Protein AF-A0A4R0RFD9-F1 (afdb_monomer_lite)

InterPro domains:
  IPR040773 26S proteasome regulatory subunit Rpn6, N-terminal [PF18055] (5-123)

pLDDT: mean 84.35, std 11.18, range [43.62, 94.25]

Radius of gyration: 14.99 Å; chains: 1; bounding box: 34×44×36 Å

Structure (mmCIF, N/CA/C/O backbone):
data_AF-A0A4R0RFD9-F1
#
_entry.id   AF-A0A4R0RFD9-F1
#
loop_
_atom_site.group_PDB
_atom_site.id
_atom_site.type_symbol
_atom_site.label_atom_id
_atom_site.label_alt_id
_atom_site.label_comp_id
_atom_site.label_asym_id
_atom_site.label_entity_id
_atom_site.label_seq_id
_atom_site.pdbx_PDB_ins_code
_atom_site.Cartn_x
_atom_site.Cartn_y
_atom_site.Cartn_z
_atom_site.occupancy
_atom_site.B_iso_or_equiv
_atom_site.auth_seq_id
_atom_site.auth_comp_id
_atom_site.auth_asym_id
_atom_site.auth_atom_id
_atom_site.pdbx_PDB_model_num
ATOM 1 N N . MET A 1 1 ? -16.158 -10.796 16.756 1.00 49.47 1 MET A N 1
ATOM 2 C CA . MET A 1 1 ? -15.617 -10.277 15.483 1.00 49.47 1 MET A CA 1
ATOM 3 C C . MET A 1 1 ? -14.176 -9.901 15.744 1.00 49.47 1 MET A C 1
ATOM 5 O O . MET A 1 1 ? -13.949 -9.276 16.772 1.00 49.47 1 MET A O 1
ATOM 9 N N . SER A 1 2 ? -13.229 -10.332 14.910 1.00 64.12 2 SER A N 1
ATOM 10 C CA . SER A 1 2 ? -11.822 -9.982 15.122 1.00 64.12 2 SER A CA 1
ATOM 11 C C . SER A 1 2 ? -11.596 -8.488 14.935 1.00 64.12 2 SER A C 1
ATOM 13 O O . SER A 1 2 ? -12.184 -7.887 14.032 1.00 64.12 2 SER A O 1
ATOM 15 N N . THR A 1 3 ? -10.782 -7.884 15.795 1.00 82.12 3 THR A N 1
ATOM 16 C CA . THR A 1 3 ? -10.456 -6.456 15.699 1.00 82.12 3 THR A CA 1
ATOM 17 C C . THR A 1 3 ? -9.534 -6.198 14.503 1.00 82.12 3 THR A C 1
ATOM 19 O O . THR A 1 3 ? -8.865 -7.101 13.998 1.00 82.12 3 THR A O 1
ATOM 22 N N . ALA A 1 4 ? -9.489 -4.954 14.015 1.00 84.88 4 ALA A N 1
ATOM 23 C CA . ALA A 1 4 ? -8.618 -4.582 12.897 1.00 84.88 4 ALA A CA 1
ATOM 24 C C . ALA A 1 4 ? -7.140 -4.936 13.162 1.00 84.88 4 ALA A C 1
ATOM 26 O O . ALA A 1 4 ? -6.441 -5.388 12.259 1.00 84.88 4 ALA A O 1
ATOM 27 N N . GLU A 1 5 ? -6.691 -4.794 14.408 1.00 86.38 5 GLU A N 1
ATOM 28 C CA . GLU A 1 5 ? -5.345 -5.158 14.850 1.00 86.38 5 GLU A CA 1
ATOM 29 C C . GLU A 1 5 ? -5.078 -6.669 14.735 1.00 86.38 5 GLU A C 1
ATOM 31 O O . GLU A 1 5 ? -4.059 -7.078 14.176 1.00 86.38 5 GLU A O 1
ATOM 36 N N . GLU A 1 6 ? -6.024 -7.513 15.159 1.00 89.12 6 GLU A N 1
ATOM 37 C CA . GLU A 1 6 ? -5.919 -8.970 15.011 1.00 89.12 6 GLU A CA 1
ATOM 38 C C . GLU A 1 6 ? -5.848 -9.396 13.541 1.00 89.12 6 GLU A C 1
ATOM 40 O O . GLU A 1 6 ? -5.098 -10.312 13.200 1.00 89.12 6 GLU A O 1
ATOM 45 N N . LEU A 1 7 ? -6.609 -8.738 12.660 1.00 90.44 7 LEU A N 1
ATOM 46 C CA . LEU A 1 7 ? -6.573 -9.010 11.221 1.00 90.44 7 LEU A CA 1
ATOM 47 C C . LEU A 1 7 ? -5.221 -8.617 10.610 1.00 90.44 7 LEU A C 1
ATOM 49 O O . LEU A 1 7 ? -4.673 -9.382 9.816 1.00 90.44 7 LEU A O 1
ATOM 53 N N . ILE A 1 8 ? -4.655 -7.470 11.006 1.00 90.62 8 ILE A N 1
ATOM 54 C CA . ILE A 1 8 ? -3.317 -7.028 10.576 1.00 90.62 8 ILE A CA 1
ATOM 55 C C . ILE A 1 8 ? -2.250 -8.032 11.020 1.00 90.62 8 ILE A C 1
ATOM 57 O O . ILE A 1 8 ? -1.371 -8.382 10.227 1.00 90.62 8 ILE A O 1
ATOM 61 N N . GLN A 1 9 ? -2.332 -8.511 12.263 1.00 91.38 9 GLN A N 1
ATOM 62 C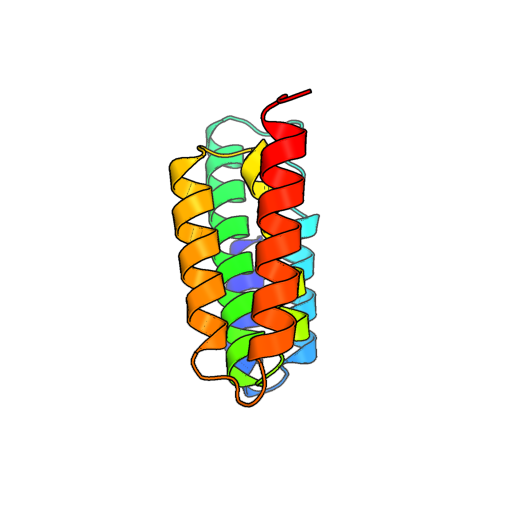 CA . GLN A 1 9 ? -1.369 -9.459 12.816 1.00 91.38 9 GLN A CA 1
ATOM 63 C C . GLN A 1 9 ? -1.487 -10.842 12.166 1.00 91.38 9 GLN A C 1
ATOM 65 O O . GLN A 1 9 ? -0.488 -11.467 11.818 1.00 91.38 9 GLN A O 1
ATOM 70 N N . GLN A 1 10 ? -2.706 -11.319 11.919 1.00 91.38 10 GLN A N 1
ATOM 71 C CA . GLN A 1 10 ? -2.907 -12.552 11.159 1.00 91.38 10 GLN A CA 1
ATOM 72 C C . GLN A 1 10 ? -2.362 -12.417 9.733 1.00 91.38 10 GLN A C 1
ATOM 74 O O . GLN A 1 10 ? -1.640 -13.296 9.263 1.00 91.38 10 GLN A O 1
ATOM 79 N N . ALA A 1 11 ? -2.635 -11.299 9.059 1.00 91.94 11 ALA A N 1
ATOM 80 C CA . ALA A 1 11 ? -2.125 -11.043 7.719 1.00 91.94 11 ALA A CA 1
ATOM 81 C C . ALA A 1 11 ? -0.587 -11.012 7.673 1.00 91.94 11 ALA A C 1
ATOM 83 O O . ALA A 1 11 ? 0.001 -11.588 6.758 1.00 91.94 11 ALA A O 1
ATOM 84 N N . SER A 1 12 ? 0.076 -10.425 8.678 1.00 88.38 12 SER A N 1
ATOM 85 C CA . SER A 1 12 ? 1.543 -10.358 8.726 1.00 88.38 12 SER A CA 1
ATOM 86 C C . SER A 1 12 ? 2.176 -11.746 8.868 1.00 88.38 12 SER A C 1
ATOM 88 O O . SER A 1 12 ? 3.135 -12.054 8.163 1.00 88.38 12 SER A O 1
ATOM 90 N N . THR A 1 13 ? 1.594 -12.630 9.687 1.00 91.06 13 THR A N 1
ATOM 91 C CA . THR A 1 13 ? 2.059 -14.028 9.807 1.00 91.06 13 THR A CA 1
ATOM 92 C C . THR A 1 13 ? 1.825 -14.850 8.538 1.00 91.06 13 THR A C 1
ATOM 94 O O . THR A 1 13 ? 2.627 -15.719 8.191 1.00 91.06 13 THR A O 1
ATOM 97 N N . LEU A 1 14 ? 0.744 -14.554 7.810 1.00 90.62 14 LEU A N 1
ATOM 98 C CA . LEU A 1 14 ? 0.394 -15.232 6.564 1.00 90.62 14 LEU A CA 1
ATOM 99 C C . LEU A 1 14 ? 1.159 -14.688 5.354 1.00 90.62 14 LEU A C 1
ATOM 101 O O . LEU A 1 14 ? 1.186 -15.343 4.319 1.00 90.62 14 LEU A O 1
ATOM 105 N N . ARG A 1 15 ? 1.825 -13.536 5.472 1.00 87.62 15 ARG A N 1
ATOM 106 C CA . ARG A 1 15 ? 2.548 -12.866 4.381 1.00 87.62 15 ARG A CA 1
ATOM 107 C C . ARG A 1 15 ? 3.518 -13.791 3.637 1.00 87.62 15 ARG A C 1
ATOM 109 O O . ARG A 1 15 ? 3.584 -13.736 2.413 1.00 87.62 15 ARG A O 1
ATOM 116 N N . SER A 1 16 ? 4.225 -14.656 4.364 1.00 85.62 16 SER A N 1
ATOM 117 C CA . SER A 1 16 ? 5.216 -15.582 3.794 1.00 85.62 16 SER A CA 1
ATOM 118 C C . SER A 1 16 ? 4.646 -16.950 3.409 1.00 85.62 16 SER A C 1
ATOM 120 O O . SER A 1 16 ? 5.236 -17.645 2.590 1.00 85.62 16 SER A O 1
ATOM 122 N N . THR A 1 17 ? 3.528 -17.367 4.009 1.00 90.25 17 THR A N 1
ATOM 123 C CA . THR A 1 17 ? 2.967 -18.724 3.850 1.00 90.25 17 THR A CA 1
ATOM 124 C C . THR A 1 17 ? 1.756 -18.760 2.923 1.00 90.25 17 THR A C 1
ATOM 126 O O . THR A 1 17 ? 1.567 -19.723 2.185 1.00 90.25 17 THR A O 1
ATOM 129 N N . ASN A 1 18 ? 0.933 -17.713 2.939 1.00 92.25 18 ASN A N 1
ATOM 130 C CA . ASN A 1 18 ? -0.236 -17.550 2.089 1.00 92.25 18 ASN A CA 1
ATOM 131 C C . ASN A 1 18 ? -0.467 -16.058 1.758 1.00 92.25 18 ASN A C 1
ATOM 133 O O . ASN A 1 18 ? -1.315 -15.400 2.377 1.00 92.25 18 ASN A O 1
ATOM 137 N N . PRO A 1 19 ? 0.266 -15.517 0.767 1.00 89.44 19 PRO A N 1
ATOM 138 C CA . PRO A 1 19 ? 0.203 -14.101 0.412 1.00 89.44 19 PRO A CA 1
ATOM 139 C C . PRO A 1 19 ? -1.193 -13.660 -0.053 1.00 89.44 19 PRO A C 1
ATOM 141 O O . PRO A 1 19 ? -1.621 -12.560 0.279 1.00 89.44 19 PRO A O 1
ATOM 144 N N . ALA A 1 20 ? -1.947 -14.525 -0.740 1.00 90.81 20 ALA A N 1
ATOM 145 C CA . ALA A 1 20 ? -3.308 -14.216 -1.185 1.00 90.81 20 ALA A CA 1
ATOM 146 C C . ALA A 1 20 ? -4.275 -14.024 -0.003 1.00 90.81 20 ALA A C 1
ATOM 148 O O . ALA A 1 20 ? -5.109 -13.118 -0.000 1.00 90.81 20 ALA A O 1
ATOM 149 N N . LYS A 1 21 ? -4.143 -14.851 1.043 1.00 91.88 21 LYS A N 1
ATOM 150 C CA . LYS A 1 21 ? -4.946 -14.700 2.261 1.00 91.88 21 LYS A CA 1
ATOM 151 C C . LYS A 1 21 ? -4.534 -13.459 3.057 1.00 91.88 21 LYS A C 1
ATOM 153 O O . LYS A 1 21 ? -5.406 -12.767 3.574 1.00 91.88 21 LYS A O 1
ATOM 158 N N . ALA A 1 22 ? -3.236 -13.155 3.125 1.00 92.44 22 ALA A N 1
ATOM 159 C CA . ALA A 1 22 ? -2.740 -11.927 3.748 1.00 92.44 22 ALA A CA 1
ATOM 160 C C . ALA A 1 22 ? -3.286 -10.670 3.046 1.00 92.44 22 ALA A C 1
ATOM 162 O O . ALA A 1 22 ? -3.775 -9.759 3.711 1.00 92.44 22 ALA A O 1
ATOM 163 N N . GLU A 1 23 ? -3.281 -10.651 1.710 1.00 92.81 23 GLU A N 1
ATOM 164 C CA . GLU A 1 23 ? -3.871 -9.574 0.907 1.00 92.81 23 GLU A CA 1
ATOM 165 C C . GLU A 1 23 ? -5.352 -9.362 1.245 1.00 92.81 23 GLU A C 1
ATOM 167 O O . GLU A 1 23 ? -5.767 -8.237 1.537 1.00 92.81 23 GLU A O 1
ATOM 172 N N . ALA A 1 24 ? -6.142 -10.440 1.244 1.00 92.19 24 ALA A N 1
ATOM 173 C CA . ALA A 1 24 ? -7.572 -10.373 1.533 1.00 92.19 24 ALA A CA 1
ATOM 174 C C . ALA A 1 24 ? -7.853 -9.789 2.927 1.00 92.19 24 ALA A C 1
ATOM 176 O O . ALA A 1 24 ? -8.749 -8.959 3.078 1.00 92.19 24 ALA A O 1
ATOM 177 N N . LEU A 1 25 ? -7.055 -10.170 3.931 1.00 92.50 25 LEU A N 1
ATOM 178 C CA . LEU A 1 25 ? -7.167 -9.649 5.294 1.00 92.50 25 LEU A CA 1
ATOM 179 C C . LEU A 1 25 ? -6.808 -8.157 5.373 1.00 92.50 25 LEU A C 1
ATOM 181 O O . LEU A 1 25 ? -7.545 -7.391 5.993 1.00 92.50 25 LEU A O 1
ATOM 185 N N . TYR A 1 26 ? -5.739 -7.704 4.707 1.00 92.12 26 TYR A N 1
ATOM 186 C CA . TYR A 1 26 ? -5.417 -6.272 4.658 1.00 92.12 26 TYR A CA 1
ATOM 187 C C . TYR A 1 26 ? -6.522 -5.466 3.972 1.00 92.12 26 TYR A C 1
ATOM 189 O O . TYR A 1 26 ? -6.963 -4.452 4.511 1.00 92.12 26 TYR A O 1
ATOM 197 N N . LYS A 1 27 ? -7.039 -5.940 2.831 1.00 89.75 27 LYS A N 1
ATOM 198 C CA . LYS A 1 27 ? -8.176 -5.306 2.142 1.00 89.75 27 LYS A CA 1
ATOM 199 C C . LYS A 1 27 ? -9.429 -5.280 3.028 1.00 89.75 27 LYS A C 1
ATOM 201 O O . LYS A 1 27 ? -10.142 -4.278 3.057 1.00 89.75 27 LYS A O 1
ATOM 206 N N . GLN A 1 28 ? -9.667 -6.326 3.820 1.00 89.25 28 GLN A N 1
ATOM 207 C CA . GLN A 1 28 ? -10.764 -6.364 4.787 1.00 89.25 28 GLN A CA 1
ATOM 208 C C . GLN A 1 28 ? -10.627 -5.292 5.877 1.00 89.25 28 GLN A C 1
ATOM 210 O O . GLN A 1 28 ? -11.626 -4.662 6.221 1.00 89.25 28 GLN A O 1
ATOM 215 N N . VAL A 1 29 ? -9.420 -5.031 6.388 1.00 89.06 29 VAL A N 1
ATOM 216 C CA . VAL A 1 29 ? -9.173 -3.966 7.381 1.00 89.06 29 VAL A CA 1
ATOM 217 C C . VAL A 1 29 ? -9.480 -2.584 6.801 1.00 89.06 29 VAL A C 1
ATOM 219 O O . VAL A 1 29 ? -10.104 -1.755 7.472 1.00 89.06 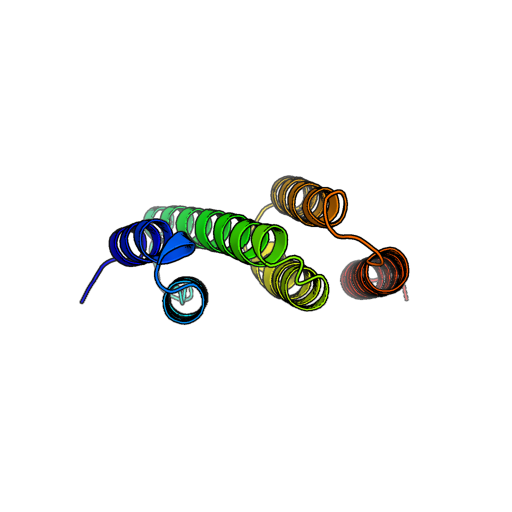29 VAL A O 1
ATOM 222 N N . LEU A 1 30 ? -9.100 -2.356 5.539 1.00 85.81 30 LEU A N 1
ATOM 223 C CA . LEU A 1 30 ? -9.377 -1.103 4.832 1.00 85.81 30 LEU A CA 1
ATOM 224 C C . LEU A 1 30 ? -10.883 -0.861 4.658 1.00 85.81 30 LEU A C 1
ATOM 226 O O . LEU A 1 30 ? -11.324 0.274 4.830 1.00 85.81 30 LEU A O 1
ATOM 230 N N . ASN A 1 31 ? -11.658 -1.920 4.398 1.00 81.62 31 ASN A N 1
ATOM 231 C CA . ASN A 1 31 ? -13.109 -1.853 4.186 1.00 81.62 31 ASN A CA 1
ATOM 232 C C . ASN A 1 31 ? -13.932 -1.833 5.489 1.00 81.62 31 ASN A C 1
ATOM 234 O O . ASN A 1 31 ? -14.978 -1.194 5.549 1.00 81.62 31 ASN A O 1
ATOM 238 N N . THR A 1 32 ? -13.476 -2.524 6.539 1.00 73.56 32 THR A N 1
ATOM 239 C CA . THR A 1 32 ? -14.191 -2.624 7.831 1.00 73.56 32 THR A CA 1
ATOM 240 C C . THR A 1 32 ? -14.155 -1.307 8.612 1.00 73.56 32 THR A C 1
ATOM 242 O O . THR A 1 32 ? -15.050 -1.018 9.403 1.00 73.56 32 THR A O 1
ATOM 245 N N . THR A 1 33 ? -13.149 -0.468 8.364 1.00 62.97 33 THR A N 1
ATOM 246 C CA . THR A 1 33 ? -13.0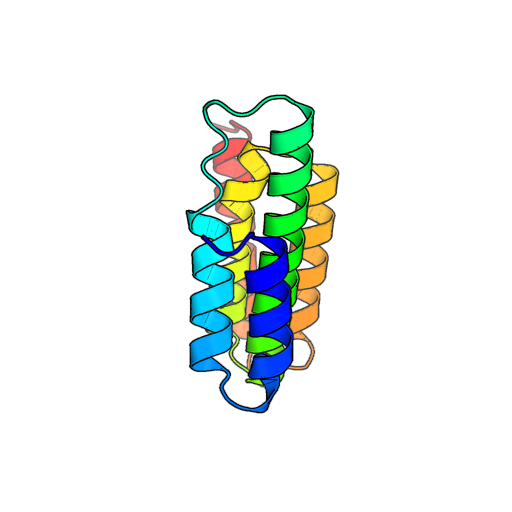34 0.864 8.965 1.00 62.97 33 THR A CA 1
ATOM 247 C C . THR A 1 33 ? -13.993 1.851 8.282 1.00 62.97 33 THR A C 1
ATOM 249 O O . THR A 1 33 ? -13.593 2.684 7.472 1.00 62.97 33 THR A O 1
ATOM 252 N N . SER A 1 34 ? -15.287 1.769 8.593 1.00 54.91 34 SER A N 1
ATOM 253 C CA . SER A 1 34 ? -16.269 2.797 8.222 1.00 54.91 34 SER A CA 1
ATOM 254 C C . SER A 1 34 ? -16.355 3.842 9.335 1.00 54.91 34 SER A C 1
ATOM 256 O O . SER A 1 34 ? -17.118 3.717 10.284 1.00 54.91 34 SER A O 1
ATOM 258 N N . ALA A 1 35 ? -15.524 4.880 9.229 1.00 52.59 35 ALA A N 1
ATOM 259 C CA . ALA A 1 35 ? -15.346 5.939 10.228 1.00 52.59 35 ALA A CA 1
ATOM 260 C C . ALA A 1 35 ? -16.455 7.019 10.232 1.00 52.59 35 ALA A C 1
ATOM 262 O O . ALA A 1 35 ? -16.179 8.172 10.575 1.00 52.59 35 ALA A O 1
ATOM 263 N N . ALA A 1 36 ? -17.674 6.686 9.794 1.00 54.06 36 ALA A N 1
ATOM 264 C CA . ALA A 1 36 ? -18.750 7.666 9.636 1.00 54.06 36 ALA A CA 1
ATOM 265 C C . ALA A 1 36 ? -19.342 8.125 10.984 1.00 54.06 36 ALA A C 1
ATOM 267 O O . ALA A 1 36 ? -19.635 9.309 11.121 1.00 54.06 36 ALA A O 1
ATOM 268 N N . ASP A 1 37 ? -19.401 7.240 11.989 1.00 51.31 37 ASP A N 1
ATOM 269 C CA . ASP A 1 37 ? -20.092 7.495 13.270 1.00 51.31 37 ASP A CA 1
ATOM 270 C C . ASP A 1 37 ? -19.222 7.269 14.528 1.00 51.31 37 ASP A C 1
ATOM 272 O O . ASP A 1 37 ? -19.721 7.272 15.651 1.00 51.31 37 ASP A O 1
ATOM 276 N N . ALA A 1 38 ? -17.911 7.058 14.369 1.00 60.59 38 ALA A N 1
ATOM 277 C CA . ALA A 1 38 ? -17.008 6.739 15.481 1.00 60.59 38 ALA A CA 1
ATOM 278 C C . ALA A 1 38 ? -16.543 7.992 16.252 1.00 60.59 38 ALA A C 1
ATOM 280 O O . ALA A 1 38 ? -16.262 9.035 15.650 1.00 60.59 38 ALA A O 1
ATOM 281 N N . LEU A 1 39 ? -16.386 7.873 17.579 1.00 65.38 39 LEU A N 1
ATOM 282 C CA . LEU A 1 39 ? -15.792 8.917 18.424 1.00 65.38 39 LEU A CA 1
ATOM 283 C C . LEU A 1 39 ? -14.379 9.274 17.928 1.00 65.38 39 LEU A C 1
ATOM 285 O O . LEU A 1 39 ? -13.681 8.453 17.330 1.00 65.38 39 LEU A O 1
ATOM 289 N N . THR A 1 40 ? -13.913 10.493 18.210 1.00 68.56 40 THR A N 1
ATOM 290 C CA . THR A 1 40 ? -12.637 11.033 17.699 1.00 68.56 40 THR A CA 1
ATOM 291 C C . THR A 1 40 ? -11.441 10.104 17.952 1.00 68.56 40 THR A C 1
ATOM 293 O O . THR A 1 40 ? -10.593 9.940 17.079 1.00 68.56 40 THR A O 1
ATOM 296 N N . ALA A 1 41 ? -11.404 9.436 19.111 1.00 73.06 41 ALA A N 1
ATOM 297 C CA . ALA A 1 41 ? -10.348 8.488 19.467 1.00 73.06 41 ALA A CA 1
ATOM 298 C C . ALA A 1 41 ? -10.412 7.173 18.665 1.00 73.06 41 ALA A C 1
ATOM 300 O O . ALA A 1 41 ? -9.377 6.660 18.240 1.00 73.06 41 ALA A O 1
ATOM 301 N N . GLU A 1 42 ? -11.608 6.635 18.421 1.00 75.56 42 GLU A N 1
ATOM 302 C CA . GLU A 1 42 ? -11.802 5.425 17.611 1.00 75.56 42 GLU A CA 1
ATOM 303 C C . GLU A 1 42 ? -11.484 5.694 16.141 1.00 75.56 42 GLU A C 1
ATOM 305 O O . GLU A 1 42 ? -10.835 4.879 15.486 1.00 75.56 42 GLU A O 1
ATOM 310 N N . LYS A 1 43 ? -11.847 6.881 15.644 1.00 77.31 43 LYS A N 1
ATOM 311 C CA . LYS A 1 43 ? -11.471 7.345 14.308 1.00 77.31 43 LYS A CA 1
ATOM 312 C C . LYS A 1 43 ? -9.953 7.407 14.138 1.00 77.31 43 LYS A C 1
ATOM 314 O O . LYS A 1 43 ? -9.437 6.883 13.152 1.00 77.31 43 LYS A O 1
ATOM 319 N N . ASP A 1 44 ? -9.231 7.976 15.101 1.00 80.19 44 ASP A N 1
ATOM 320 C CA . ASP A 1 44 ? -7.766 8.038 15.059 1.00 80.19 44 ASP A C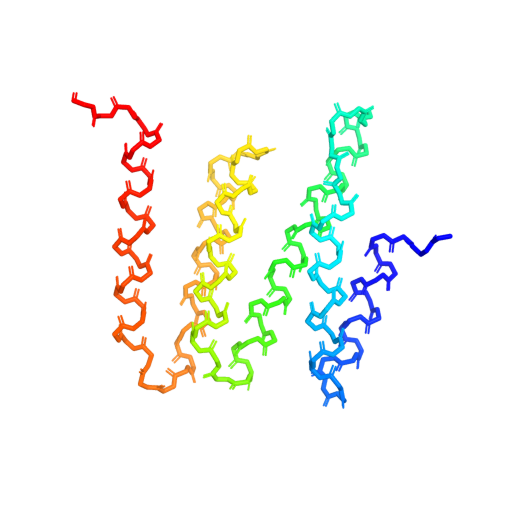A 1
ATOM 321 C C . ASP A 1 44 ? -7.118 6.649 15.073 1.00 80.19 44 ASP A C 1
ATOM 323 O O . ASP A 1 44 ? -6.161 6.413 14.332 1.00 80.19 44 ASP A O 1
ATOM 327 N N . GLN A 1 45 ? -7.638 5.714 15.874 1.00 83.69 45 GLN A N 1
ATOM 328 C CA . GLN A 1 45 ? -7.165 4.325 15.878 1.00 83.69 45 GLN A CA 1
ATOM 329 C C . GLN A 1 45 ? -7.433 3.634 14.542 1.00 83.69 45 GLN A C 1
ATOM 331 O O . GLN A 1 45 ? -6.542 3.009 13.970 1.00 83.69 45 GLN A O 1
ATOM 336 N N . SER A 1 46 ? -8.626 3.812 13.984 1.00 83.44 46 SER A N 1
ATOM 337 C CA . SER A 1 46 ? -8.974 3.236 12.691 1.00 83.44 46 SER A CA 1
ATOM 338 C C . SER A 1 46 ? -8.096 3.771 11.559 1.00 83.44 46 SER A C 1
ATOM 340 O O . SER A 1 46 ? -7.649 3.002 10.709 1.00 83.44 46 SER A O 1
ATOM 342 N N . LEU A 1 47 ? -7.761 5.065 11.583 1.00 84.62 47 LEU A N 1
ATOM 343 C CA . LEU A 1 47 ? -6.823 5.656 10.629 1.00 84.62 47 LEU A CA 1
ATOM 344 C C . LEU A 1 47 ? -5.404 5.086 10.782 1.00 84.62 47 LEU A C 1
ATOM 346 O O . LEU A 1 47 ? -4.712 4.892 9.785 1.00 84.62 47 LEU A O 1
ATOM 350 N N . ARG A 1 48 ? -4.957 4.782 12.007 1.00 86.56 48 ARG A N 1
ATOM 351 C CA . ARG A 1 48 ? -3.670 4.097 12.228 1.00 86.56 48 ARG A CA 1
ATOM 352 C C . ARG A 1 48 ? -3.695 2.681 11.660 1.00 86.56 48 ARG A C 1
ATOM 354 O O . ARG A 1 48 ? -2.781 2.315 10.930 1.00 86.56 48 ARG A O 1
ATOM 361 N N . HIS A 1 49 ? -4.755 1.918 11.918 1.00 89.31 49 HIS A N 1
ATOM 362 C CA . HIS A 1 49 ? -4.903 0.568 11.370 1.00 89.31 49 HIS A CA 1
ATOM 363 C C . HIS A 1 49 ? -4.931 0.563 9.838 1.00 89.31 49 HIS A C 1
ATOM 365 O O . HIS A 1 49 ? -4.275 -0.272 9.217 1.00 89.31 49 HIS A O 1
ATOM 371 N N . GLN A 1 50 ? -5.631 1.516 9.216 1.00 88.50 50 GLN A N 1
ATOM 372 C CA . GLN A 1 50 ? -5.636 1.670 7.760 1.00 88.50 50 GLN A CA 1
ATOM 373 C C . GLN A 1 50 ? -4.247 2.000 7.208 1.00 88.50 50 GLN A C 1
ATOM 375 O O . GLN A 1 50 ? -3.826 1.397 6.225 1.00 88.50 50 GLN A O 1
ATOM 380 N N . GLU A 1 51 ? -3.515 2.918 7.842 1.00 90.38 51 GLU A N 1
ATOM 381 C CA . GLU A 1 51 ? -2.140 3.246 7.455 1.00 90.38 51 GLU A CA 1
ATOM 382 C C . GLU A 1 51 ? -1.231 2.013 7.527 1.00 90.38 51 GLU A C 1
ATOM 384 O O . GLU A 1 51 ? -0.548 1.694 6.554 1.00 90.38 51 GLU A O 1
ATOM 389 N N . THR A 1 52 ? -1.270 1.274 8.638 1.00 91.81 52 THR A N 1
ATOM 390 C CA . THR A 1 52 ? -0.497 0.038 8.809 1.00 91.81 52 THR A CA 1
ATOM 391 C C . THR A 1 52 ? -0.879 -1.018 7.771 1.00 91.81 52 THR A C 1
ATOM 393 O O . THR A 1 52 ? 0.001 -1.654 7.193 1.00 91.81 52 THR A O 1
ATOM 396 N N . ALA A 1 53 ? -2.172 -1.188 7.486 1.00 92.50 53 ALA A N 1
ATOM 397 C CA . ALA A 1 53 ? -2.642 -2.121 6.468 1.00 92.50 53 ALA A CA 1
ATOM 398 C C . ALA A 1 53 ? -2.166 -1.727 5.059 1.00 92.50 53 ALA A C 1
ATOM 400 O O . ALA A 1 53 ? -1.719 -2.598 4.317 1.00 92.50 53 ALA A O 1
ATOM 401 N N . LEU A 1 54 ? -2.197 -0.436 4.699 1.00 92.81 54 LEU A N 1
ATOM 402 C CA . LEU A 1 54 ? -1.689 0.057 3.411 1.00 92.81 54 LEU A CA 1
ATOM 403 C C . LEU A 1 54 ? -0.186 -0.196 3.265 1.00 92.81 54 LEU A C 1
ATOM 405 O O . LEU A 1 54 ? 0.245 -0.701 2.230 1.00 92.81 54 LEU A O 1
ATOM 409 N N . VAL A 1 55 ? 0.609 0.117 4.293 1.00 93.81 55 VAL A N 1
ATOM 410 C CA . VAL A 1 55 ? 2.060 -0.120 4.265 1.00 93.81 55 VAL A CA 1
ATOM 411 C C . VAL A 1 55 ? 2.349 -1.610 4.108 1.00 93.81 55 VAL A C 1
ATOM 413 O O . VAL A 1 55 ? 3.038 -1.990 3.165 1.00 93.81 55 VAL A O 1
ATOM 416 N N . ASN A 1 56 ? 1.763 -2.461 4.954 1.00 93.75 56 ASN A N 1
ATOM 417 C CA . ASN A 1 56 ? 2.008 -3.903 4.915 1.00 93.75 56 ASN A CA 1
ATOM 418 C C . ASN A 1 56 ? 1.540 -4.552 3.603 1.00 93.75 56 ASN A C 1
ATOM 420 O O . ASN A 1 56 ? 2.206 -5.451 3.088 1.00 93.75 56 ASN A O 1
ATOM 424 N N . LEU A 1 57 ? 0.421 -4.090 3.035 1.00 94.25 57 LEU A N 1
ATOM 425 C CA . LEU A 1 57 ? -0.059 -4.535 1.728 1.00 94.25 57 LEU A CA 1
ATOM 426 C C . LEU A 1 57 ? 0.908 -4.118 0.607 1.00 94.25 57 LEU A C 1
ATOM 428 O O . LEU A 1 57 ? 1.226 -4.921 -0.271 1.00 94.25 57 LEU A O 1
ATOM 432 N N . GLY A 1 58 ? 1.435 -2.893 0.664 1.00 93.81 58 GLY A N 1
ATOM 433 C CA . GLY A 1 58 ? 2.482 -2.427 -0.245 1.00 93.81 58 GLY A CA 1
ATOM 434 C C . GLY A 1 58 ? 3.755 -3.269 -0.142 1.00 93.81 58 GLY A C 1
ATOM 435 O O . GLY A 1 58 ? 4.306 -3.684 -1.160 1.00 93.81 58 GLY A O 1
ATOM 436 N N . GLU A 1 59 ? 4.187 -3.597 1.076 1.00 93.69 59 GLU A N 1
ATOM 437 C CA . GLU A 1 59 ? 5.328 -4.483 1.301 1.00 93.69 59 GLU A CA 1
ATOM 438 C C . GLU A 1 59 ? 5.071 -5.903 0.795 1.00 93.69 59 GLU A C 1
ATOM 440 O O . GLU A 1 59 ? 5.975 -6.547 0.269 1.00 93.69 59 GLU A O 1
ATOM 445 N N . LEU A 1 60 ? 3.860 -6.431 0.974 1.00 93.50 60 LEU A N 1
ATOM 446 C CA . LEU A 1 60 ? 3.472 -7.744 0.466 1.00 93.50 60 LEU A CA 1
ATOM 447 C C . LEU A 1 60 ? 3.593 -7.792 -1.068 1.00 93.50 60 LEU A C 1
ATOM 449 O O . LEU A 1 60 ? 4.140 -8.752 -1.610 1.00 93.50 60 LEU A O 1
ATOM 453 N N . TYR A 1 61 ? 3.132 -6.755 -1.772 1.00 93.81 61 TYR A N 1
ATOM 454 C CA . TYR A 1 61 ? 3.264 -6.673 -3.229 1.00 93.81 61 TYR A CA 1
ATOM 455 C C . TYR A 1 61 ? 4.701 -6.424 -3.693 1.00 93.81 61 TYR A C 1
ATOM 457 O O . TYR A 1 61 ? 5.116 -6.992 -4.704 1.00 93.81 61 TYR A O 1
ATOM 465 N N . ARG A 1 62 ? 5.479 -5.636 -2.943 1.00 92.94 62 ARG A N 1
ATOM 466 C CA . ARG A 1 62 ? 6.918 -5.443 -3.169 1.00 92.94 62 ARG A CA 1
ATOM 467 C C . ARG A 1 62 ? 7.660 -6.773 -3.189 1.00 92.94 62 ARG A C 1
ATOM 469 O O . ARG A 1 62 ? 8.379 -7.057 -4.144 1.00 92.94 62 ARG A O 1
ATOM 476 N N . ASP A 1 63 ? 7.461 -7.592 -2.160 1.00 91.31 63 ASP A N 1
ATOM 477 C CA . ASP A 1 63 ? 8.149 -8.879 -2.024 1.00 91.31 63 ASP A CA 1
ATOM 478 C C . ASP A 1 63 ? 7.721 -9.872 -3.116 1.00 91.31 63 ASP A C 1
ATOM 480 O O . ASP A 1 63 ? 8.527 -10.679 -3.575 1.00 91.31 63 ASP A O 1
ATOM 484 N N . GLN A 1 64 ? 6.487 -9.751 -3.611 1.00 90.94 64 GLN A N 1
ATOM 485 C CA . GLN A 1 64 ? 5.991 -10.495 -4.774 1.00 90.94 64 GLN A CA 1
ATOM 486 C C . GLN A 1 64 ? 6.456 -9.925 -6.124 1.00 90.94 64 GLN A C 1
ATOM 488 O O . GLN A 1 64 ? 6.098 -10.468 -7.168 1.00 90.94 64 GLN A O 1
ATOM 493 N N . LYS A 1 65 ? 7.219 -8.823 -6.136 1.00 91.44 65 LYS A N 1
ATOM 494 C CA . LYS A 1 65 ? 7.585 -8.069 -7.348 1.00 91.44 65 LYS A CA 1
ATOM 495 C C . LYS A 1 65 ? 6.363 -7.635 -8.172 1.00 91.44 65 LYS A C 1
ATOM 497 O O . LYS A 1 65 ? 6.433 -7.487 -9.391 1.00 91.44 65 LYS A O 1
ATOM 502 N N . ASN A 1 66 ? 5.234 -7.405 -7.506 1.00 91.12 66 ASN A N 1
ATOM 503 C CA . ASN A 1 66 ? 3.973 -7.031 -8.127 1.00 91.12 66 ASN A CA 1
ATOM 504 C C . ASN A 1 66 ? 3.820 -5.503 -8.177 1.00 91.12 66 ASN A C 1
ATOM 506 O O . ASN A 1 66 ? 3.158 -4.892 -7.338 1.00 91.12 66 ASN A O 1
ATOM 510 N N . ALA A 1 67 ? 4.407 -4.880 -9.201 1.00 91.81 67 ALA A N 1
ATOM 511 C CA . ALA A 1 67 ? 4.306 -3.436 -9.432 1.00 91.81 67 ALA A CA 1
ATOM 512 C C . ALA A 1 67 ? 2.849 -2.943 -9.569 1.00 91.81 67 ALA A C 1
ATOM 514 O O . ALA A 1 67 ? 2.515 -1.856 -9.097 1.00 91.81 67 ALA A O 1
ATOM 515 N N . LYS A 1 68 ? 1.960 -3.749 -10.169 1.00 91.62 68 LYS A N 1
ATOM 516 C CA . LYS A 1 68 ? 0.532 -3.408 -10.295 1.00 91.62 68 LYS A CA 1
ATOM 517 C C . LYS A 1 68 ? -0.171 -3.387 -8.939 1.00 91.62 68 LYS A C 1
ATOM 519 O O . LYS A 1 68 ? -0.976 -2.499 -8.685 1.00 91.62 68 LYS A O 1
ATOM 524 N N . GLY A 1 69 ? 0.173 -4.316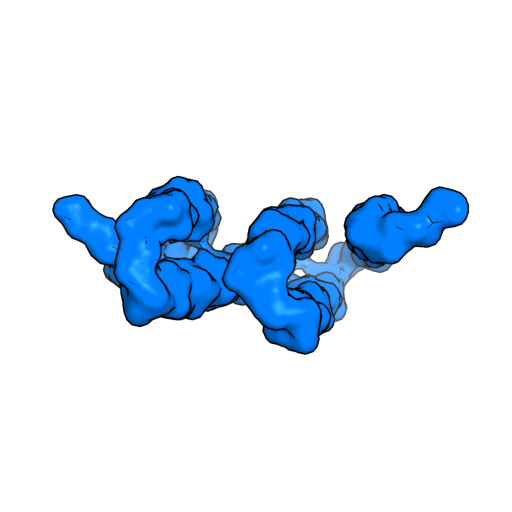 -8.052 1.00 92.00 69 GLY A N 1
ATOM 525 C CA . GLY A 1 69 ? -0.321 -4.313 -6.679 1.00 92.00 69 GLY A CA 1
ATOM 526 C C . GLY A 1 69 ? 0.113 -3.055 -5.926 1.00 92.00 69 GLY A C 1
ATOM 527 O O . GLY A 1 69 ? -0.713 -2.386 -5.317 1.00 92.00 69 GLY A O 1
ATOM 528 N N . VAL A 1 70 ? 1.387 -2.656 -6.030 1.00 92.31 70 VAL A N 1
ATOM 529 C CA . VAL A 1 70 ? 1.871 -1.408 -5.401 1.00 92.31 70 VAL A CA 1
ATOM 530 C C . VAL A 1 70 ? 1.123 -0.175 -5.941 1.00 92.31 70 VAL A C 1
ATOM 532 O O . VAL A 1 70 ? 0.742 0.702 -5.164 1.00 92.31 70 VAL A O 1
ATOM 535 N N . SER A 1 71 ? 0.841 -0.132 -7.249 1.00 92.06 71 SER A N 1
ATOM 536 C CA . SER A 1 71 ? -0.014 0.894 -7.876 1.00 92.06 71 SER A CA 1
ATOM 537 C C . SER A 1 71 ? -1.420 0.956 -7.258 1.00 92.06 71 SER A C 1
ATOM 539 O O . SER A 1 71 ? -1.913 2.037 -6.908 1.00 92.06 71 SER A O 1
ATOM 541 N N . GLU A 1 72 ? -2.050 -0.205 -7.059 1.00 91.44 72 GLU A N 1
ATOM 542 C CA . GLU A 1 72 ? -3.367 -0.318 -6.426 1.00 91.44 72 GLU A CA 1
ATOM 543 C C . GLU A 1 72 ? -3.345 0.281 -5.010 1.00 91.44 72 GLU A C 1
ATOM 545 O O . GLU A 1 72 ? -4.202 1.095 -4.667 1.00 91.44 72 GLU A O 1
ATOM 550 N N . VAL A 1 73 ? -2.317 -0.030 -4.210 1.00 92.25 73 VAL A N 1
ATOM 551 C CA . VAL A 1 73 ? -2.169 0.505 -2.843 1.00 92.25 73 VAL A CA 1
ATOM 552 C C . VAL A 1 73 ? -2.022 2.025 -2.840 1.00 92.25 73 VAL A C 1
ATOM 554 O O . VAL A 1 73 ? -2.638 2.703 -2.015 1.00 92.25 73 VAL A O 1
ATOM 557 N N . ILE A 1 74 ? -1.259 2.592 -3.779 1.00 90.56 74 ILE A N 1
ATOM 558 C CA . ILE A 1 74 ? -1.136 4.052 -3.917 1.00 90.56 74 ILE A CA 1
ATOM 559 C C . ILE A 1 74 ? -2.494 4.673 -4.240 1.00 90.56 74 ILE A C 1
ATOM 561 O O . ILE A 1 74 ? -2.841 5.717 -3.684 1.00 90.56 74 ILE A O 1
ATOM 565 N N . THR A 1 75 ? -3.293 4.031 -5.086 1.00 88.62 75 THR A N 1
ATOM 566 C CA . THR A 1 75 ? -4.646 4.499 -5.397 1.00 88.62 75 THR A CA 1
ATOM 567 C C . THR A 1 75 ? -5.565 4.413 -4.178 1.00 88.62 75 THR A C 1
ATOM 569 O O . THR A 1 75 ? -6.256 5.384 -3.877 1.00 88.62 75 THR A O 1
ATOM 572 N N . LEU A 1 76 ? -5.508 3.329 -3.401 1.00 86.38 76 LEU A N 1
ATOM 573 C CA . LEU A 1 76 ? -6.261 3.188 -2.147 1.00 86.38 76 LEU A CA 1
ATOM 574 C C . LEU A 1 76 ? -5.856 4.240 -1.099 1.00 86.38 76 LEU A C 1
ATOM 576 O O . LEU A 1 76 ? -6.711 4.775 -0.389 1.00 86.38 76 LEU A O 1
ATOM 580 N N . SER A 1 77 ? -4.575 4.622 -1.049 1.00 85.56 77 SER A N 1
ATOM 581 C CA . SER A 1 77 ? -4.083 5.680 -0.153 1.00 85.56 77 SER A CA 1
ATOM 582 C C . SER A 1 77 ? -4.687 7.065 -0.447 1.00 85.56 77 SER A C 1
ATOM 584 O O . SER A 1 77 ? -4.730 7.928 0.430 1.00 85.56 77 SER A O 1
ATOM 586 N N . ARG A 1 78 ? -5.2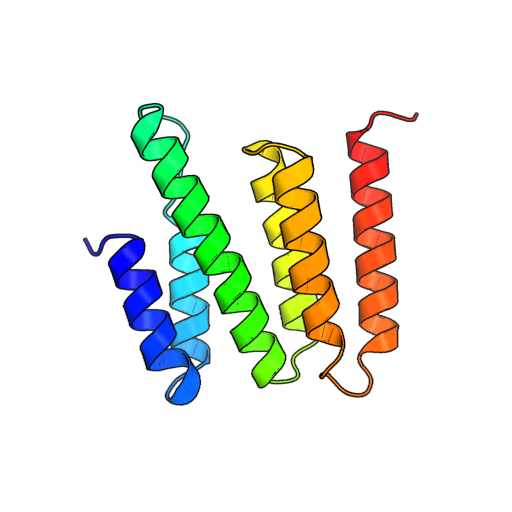38 7.286 -1.651 1.00 83.12 78 ARG A N 1
ATOM 587 C CA . ARG A 1 78 ? -5.942 8.532 -2.007 1.00 83.12 78 ARG A CA 1
ATOM 588 C C . ARG A 1 78 ? -7.211 8.723 -1.179 1.00 83.12 78 ARG A C 1
ATOM 590 O O . ARG A 1 78 ? -7.495 9.842 -0.752 1.00 83.12 78 ARG A O 1
ATOM 597 N N . SER A 1 79 ? -7.942 7.640 -0.909 1.00 76.88 79 SER A N 1
ATOM 598 C CA . SER A 1 79 ? -9.123 7.654 -0.037 1.00 76.88 79 SER A CA 1
ATOM 599 C C . SER A 1 79 ? -8.739 7.988 1.405 1.00 76.88 79 SER A C 1
ATOM 601 O O . SER A 1 79 ? -9.417 8.779 2.057 1.00 76.88 79 SER A O 1
ATOM 603 N N . PHE A 1 80 ? -7.587 7.488 1.863 1.00 78.44 80 PHE A N 1
ATOM 604 C CA . PHE A 1 80 ? -7.014 7.815 3.171 1.00 78.44 80 PHE A CA 1
ATOM 605 C C . PHE A 1 80 ? -6.649 9.305 3.310 1.00 78.44 80 PHE A C 1
ATOM 607 O O . PHE A 1 80 ? -6.786 9.891 4.388 1.00 78.44 80 PHE A O 1
ATOM 614 N N . MET A 1 81 ? -6.265 9.965 2.211 1.00 76.19 81 MET A N 1
ATOM 615 C CA . MET A 1 81 ? -6.001 11.410 2.201 1.00 76.19 81 MET A CA 1
ATOM 616 C C . MET A 1 81 ? -7.239 12.252 2.515 1.00 76.19 81 MET A C 1
ATOM 618 O O . MET A 1 81 ? -7.114 13.358 3.034 1.00 76.19 81 MET A O 1
ATOM 622 N N . SER A 1 82 ? -8.443 11.759 2.213 1.00 74.88 82 SER A N 1
ATOM 623 C CA . SER A 1 82 ? -9.678 12.477 2.550 1.00 74.88 82 SER A CA 1
ATOM 624 C C . SER A 1 82 ? -9.926 12.582 4.047 1.00 74.88 82 SER A C 1
ATOM 626 O O . SER A 1 82 ? -10.625 13.496 4.476 1.00 74.88 82 SER A O 1
ATOM 628 N N . SER A 1 83 ? -9.343 11.677 4.825 1.00 76.00 83 SER A N 1
ATOM 629 C CA . SER A 1 83 ? -9.602 11.542 6.254 1.00 76.00 83 SER A CA 1
ATOM 630 C C . SER A 1 83 ? -8.384 11.882 7.118 1.00 76.00 83 SER A C 1
ATOM 632 O O . SER A 1 83 ? -8.475 11.778 8.338 1.00 76.00 83 SER A O 1
ATOM 634 N N . THR A 1 84 ? -7.258 12.304 6.521 1.00 77.62 84 THR A N 1
ATOM 635 C CA . THR A 1 84 ? -5.999 12.597 7.229 1.00 77.62 84 THR A CA 1
ATOM 636 C C . THR A 1 84 ? -5.309 13.881 6.761 1.00 77.62 84 THR A C 1
ATOM 638 O O . THR A 1 84 ? -5.662 14.487 5.751 1.00 77.62 84 THR A O 1
ATOM 641 N N . ALA A 1 85 ? -4.290 14.321 7.508 1.00 82.62 85 ALA A N 1
ATOM 642 C CA . ALA A 1 85 ? -3.473 15.471 7.137 1.00 82.62 85 ALA A CA 1
ATOM 643 C C . ALA A 1 85 ? -2.638 15.208 5.866 1.00 82.62 85 ALA A C 1
ATOM 645 O O . ALA A 1 85 ? -2.026 14.147 5.710 1.00 82.62 85 ALA A O 1
ATOM 646 N N . LYS A 1 86 ? -2.515 16.231 5.005 1.00 78.06 86 LYS A N 1
ATOM 647 C CA . LYS A 1 86 ? -1.757 16.177 3.737 1.00 78.06 86 LYS A CA 1
ATOM 648 C C . LYS A 1 86 ? -0.330 15.645 3.907 1.00 78.06 86 LYS A C 1
ATOM 650 O O . LYS A 1 86 ? 0.094 14.780 3.148 1.00 78.06 86 LYS A O 1
ATOM 655 N N . ALA A 1 87 ? 0.395 16.119 4.924 1.00 84.44 87 ALA A N 1
ATOM 656 C CA . ALA A 1 87 ? 1.777 15.703 5.184 1.00 84.44 87 ALA A CA 1
ATOM 657 C C . ALA A 1 87 ? 1.897 14.199 5.483 1.00 84.44 87 ALA A C 1
ATOM 659 O O . ALA A 1 87 ? 2.845 13.550 5.042 1.00 84.44 87 ALA A O 1
ATOM 660 N N . LYS A 1 88 ? 0.908 13.632 6.186 1.00 82.38 88 LYS A N 1
ATOM 661 C CA . LYS A 1 88 ? 0.877 12.208 6.530 1.00 82.38 88 LYS A CA 1
ATOM 662 C C . LYS A 1 88 ? 0.696 11.347 5.283 1.00 82.38 88 LYS A C 1
ATOM 664 O O . LYS A 1 88 ? 1.456 10.411 5.059 1.00 82.38 88 LYS A O 1
ATOM 669 N N . THR A 1 89 ? -0.244 11.735 4.422 1.00 83.81 89 THR A N 1
ATOM 670 C CA . THR A 1 89 ? -0.459 11.054 3.138 1.00 83.81 89 THR A CA 1
ATOM 671 C C . THR A 1 89 ? 0.764 11.178 2.228 1.00 83.81 89 THR A C 1
ATOM 673 O O . THR A 1 89 ? 1.181 10.190 1.636 1.00 83.81 89 THR A O 1
ATOM 676 N N . ALA A 1 90 ? 1.387 12.358 2.141 1.00 85.62 90 ALA A N 1
ATOM 677 C CA . ALA A 1 90 ? 2.585 12.551 1.323 1.00 85.62 90 ALA A CA 1
ATOM 678 C C . ALA A 1 90 ? 3.734 11.624 1.756 1.00 85.62 90 ALA A C 1
ATOM 680 O O . ALA A 1 90 ? 4.407 11.035 0.908 1.00 85.62 90 ALA A O 1
ATOM 681 N N . LYS A 1 91 ? 3.922 11.445 3.072 1.00 89.06 91 LYS A N 1
ATOM 682 C CA . LYS A 1 91 ? 4.899 10.497 3.617 1.00 89.06 91 LYS A CA 1
ATOM 683 C C . LYS A 1 91 ? 4.563 9.054 3.232 1.00 89.06 91 LYS A C 1
ATOM 685 O O . LYS A 1 91 ? 5.447 8.349 2.760 1.00 89.06 91 LYS A O 1
ATOM 690 N N . LEU A 1 92 ? 3.297 8.650 3.363 1.00 89.50 92 LEU A N 1
ATOM 691 C CA . LEU A 1 92 ? 2.831 7.315 2.978 1.00 89.50 92 LEU A CA 1
ATOM 692 C C . LEU A 1 92 ? 3.048 7.035 1.484 1.00 89.50 92 LEU A C 1
ATOM 694 O O . LEU A 1 92 ? 3.633 6.016 1.134 1.00 89.50 92 LEU A O 1
ATOM 698 N N . ILE A 1 93 ? 2.636 7.952 0.602 1.00 88.38 93 ILE A N 1
ATOM 699 C CA . ILE A 1 93 ? 2.834 7.812 -0.849 1.00 88.38 93 ILE A CA 1
ATOM 700 C C . ILE A 1 93 ? 4.324 7.687 -1.171 1.00 88.38 93 ILE A C 1
ATOM 702 O O . ILE A 1 93 ? 4.694 6.844 -1.982 1.00 88.38 93 ILE A O 1
ATOM 706 N N . ARG A 1 94 ? 5.192 8.475 -0.520 1.00 90.00 94 ARG A N 1
ATOM 707 C CA . ARG A 1 94 ? 6.641 8.365 -0.720 1.00 90.00 94 ARG A CA 1
ATOM 708 C C . ARG A 1 94 ? 7.168 6.982 -0.338 1.00 90.00 94 ARG A C 1
ATOM 710 O O . ARG A 1 94 ? 7.863 6.380 -1.145 1.00 90.00 94 ARG A O 1
ATOM 717 N N . THR A 1 95 ? 6.767 6.451 0.815 1.00 92.38 95 THR A N 1
ATOM 718 C CA . THR A 1 95 ? 7.124 5.084 1.226 1.00 92.38 95 THR A CA 1
ATOM 719 C C . THR A 1 95 ? 6.648 4.032 0.220 1.00 92.38 95 THR A C 1
ATOM 721 O O . THR A 1 95 ? 7.404 3.130 -0.126 1.00 92.38 95 THR A O 1
ATOM 724 N N . LEU A 1 96 ? 5.423 4.159 -0.301 1.00 91.38 96 LEU A N 1
ATOM 725 C CA . LEU A 1 96 ? 4.904 3.239 -1.319 1.00 91.38 96 LEU A CA 1
ATOM 726 C C . LEU A 1 96 ? 5.655 3.358 -2.653 1.00 91.38 96 LEU A C 1
ATOM 728 O O . LEU A 1 96 ? 5.866 2.355 -3.329 1.00 91.38 96 LEU A O 1
ATOM 732 N N . LEU A 1 97 ? 6.089 4.562 -3.032 1.00 90.50 97 LEU A N 1
ATOM 733 C CA . LEU A 1 97 ? 6.921 4.762 -4.219 1.00 90.50 97 LEU A CA 1
ATOM 734 C C . LEU A 1 97 ? 8.296 4.099 -4.065 1.00 90.50 97 LEU A C 1
ATOM 736 O O . LEU A 1 97 ? 8.790 3.507 -5.025 1.00 90.50 97 LEU A O 1
ATOM 740 N N . ASP A 1 98 ? 8.880 4.135 -2.865 1.00 91.56 98 ASP A N 1
ATOM 741 C CA . ASP A 1 98 ? 10.161 3.479 -2.579 1.00 91.56 98 ASP A CA 1
ATOM 742 C C . ASP A 1 98 ? 10.072 1.949 -2.758 1.00 91.56 98 ASP A C 1
ATOM 744 O O . ASP A 1 98 ? 11.065 1.309 -3.115 1.00 91.56 98 ASP A O 1
ATOM 748 N N . PHE A 1 99 ? 8.879 1.355 -2.615 1.00 92.56 99 PHE A N 1
ATOM 749 C CA . PHE A 1 99 ? 8.642 -0.072 -2.860 1.00 92.56 99 PHE A CA 1
ATOM 750 C C . PHE A 1 99 ? 8.745 -0.492 -4.330 1.00 92.56 99 PHE A C 1
ATOM 752 O O . PHE A 1 99 ? 8.897 -1.683 -4.589 1.00 92.56 99 PHE A O 1
ATOM 759 N N . PHE A 1 100 ? 8.736 0.434 -5.293 1.00 89.56 100 PHE A N 1
ATOM 760 C CA . PHE A 1 100 ? 9.047 0.093 -6.687 1.00 89.56 100 PHE A CA 1
ATOM 761 C C . PHE A 1 100 ? 10.537 -0.188 -6.909 1.00 89.56 100 PHE A C 1
ATOM 763 O O . PHE A 1 100 ? 10.874 -0.960 -7.803 1.00 89.56 100 PHE A O 1
ATOM 770 N N . THR A 1 101 ? 11.422 0.377 -6.080 1.00 89.38 101 THR A N 1
ATOM 771 C CA . THR A 1 101 ? 12.886 0.268 -6.221 1.00 89.38 101 THR A CA 1
ATOM 772 C C . THR A 1 101 ? 13.390 -1.177 -6.362 1.00 89.38 101 THR A C 1
ATOM 774 O O . THR A 1 101 ? 14.154 -1.443 -7.288 1.00 89.38 101 THR A O 1
ATOM 777 N N . PRO A 1 102 ? 12.983 -2.142 -5.510 1.00 90.69 102 PRO A N 1
ATOM 778 C CA . PRO A 1 102 ? 13.420 -3.533 -5.651 1.00 90.69 102 PRO A CA 1
ATOM 779 C C . PRO A 1 102 ? 12.681 -4.328 -6.747 1.00 90.69 102 PRO A C 1
ATOM 781 O O . PRO A 1 102 ? 12.999 -5.502 -6.954 1.00 90.69 102 PRO A O 1
ATOM 784 N N . ILE A 1 103 ? 11.688 -3.748 -7.436 1.00 90.31 103 ILE A N 1
ATOM 785 C CA . ILE A 1 103 ? 10.878 -4.448 -8.443 1.00 90.31 103 ILE A CA 1
ATOM 786 C C . ILE A 1 103 ? 11.490 -4.233 -9.839 1.00 90.31 103 ILE A C 1
ATOM 788 O O . ILE A 1 103 ? 11.453 -3.111 -10.354 1.00 90.31 103 ILE A O 1
ATOM 792 N N . PRO A 1 104 ? 12.013 -5.281 -10.502 1.00 86.69 104 PRO A N 1
ATOM 793 C CA . PRO A 1 104 ? 12.586 -5.151 -11.839 1.00 86.69 104 PRO A CA 1
ATOM 794 C C . PRO A 1 104 ? 11.507 -4.805 -12.874 1.00 86.69 104 PRO A C 1
ATOM 796 O O . PRO A 1 104 ? 10.362 -5.237 -12.754 1.00 86.69 104 PRO A O 1
ATOM 799 N N . ASN A 1 105 ? 11.880 -4.056 -13.917 1.00 88.44 105 ASN A N 1
ATOM 800 C CA . ASN A 1 105 ? 10.991 -3.638 -15.016 1.00 88.44 105 ASN A CA 1
ATOM 801 C C . ASN A 1 105 ? 9.739 -2.856 -14.571 1.00 88.44 105 ASN A C 1
ATOM 803 O O . ASN A 1 105 ? 8.742 -2.810 -15.288 1.00 88.44 105 ASN A O 1
ATOM 807 N N . SER A 1 106 ? 9.781 -2.223 -13.398 1.00 89.31 106 SER A N 1
ATOM 808 C CA . SER A 1 106 ? 8.639 -1.502 -12.834 1.00 89.31 106 SER A CA 1
ATOM 809 C C . SER A 1 106 ? 8.537 -0.036 -13.268 1.00 89.31 106 SER A C 1
ATOM 811 O O . SER A 1 106 ? 7.498 0.583 -13.050 1.00 89.31 106 SER A O 1
ATOM 813 N N . HIS A 1 107 ? 9.563 0.509 -13.933 1.00 88.19 107 HIS A N 1
ATOM 814 C CA . HIS A 1 107 ? 9.617 1.913 -14.358 1.00 88.19 107 HIS A CA 1
ATOM 815 C C . HIS A 1 107 ? 8.392 2.398 -15.152 1.00 88.19 107 HIS A C 1
ATOM 817 O O . HIS A 1 107 ? 7.894 3.473 -14.822 1.00 88.19 107 HIS A O 1
ATOM 823 N N . PRO A 1 108 ? 7.858 1.658 -16.148 1.00 90.31 108 PRO A N 1
ATOM 824 C CA . PRO A 1 108 ? 6.674 2.114 -16.878 1.00 90.31 108 PRO A CA 1
ATOM 825 C C . PRO A 1 108 ? 5.460 2.297 -15.958 1.00 90.31 108 PRO A C 1
ATOM 827 O O . PRO A 1 108 ? 4.795 3.327 -16.012 1.00 90.31 108 PRO A O 1
ATOM 830 N N . ILE A 1 109 ? 5.237 1.339 -15.051 1.00 90.19 109 ILE A N 1
ATOM 831 C CA . ILE A 1 109 ? 4.140 1.381 -14.074 1.00 90.19 109 ILE A CA 1
ATOM 832 C C . ILE A 1 109 ? 4.376 2.508 -13.064 1.00 90.19 109 ILE A C 1
ATOM 834 O O . ILE A 1 109 ? 3.449 3.220 -12.700 1.00 90.19 109 ILE A O 1
ATOM 838 N N . GLN A 1 110 ? 5.618 2.708 -12.624 1.00 87.06 110 GLN A N 1
ATOM 839 C CA . GLN A 1 110 ? 5.968 3.792 -11.710 1.00 87.06 110 GLN A CA 1
ATOM 840 C C . GLN A 1 110 ? 5.652 5.169 -12.318 1.00 87.06 110 GLN A C 1
ATOM 842 O O . GLN A 1 110 ? 5.120 6.031 -11.620 1.00 87.06 110 GLN A O 1
ATOM 847 N N . ILE A 1 111 ? 5.951 5.371 -13.607 1.00 90.06 111 ILE A N 1
ATOM 848 C CA . ILE A 1 111 ? 5.647 6.616 -14.329 1.00 90.06 111 ILE A CA 1
ATOM 849 C C . ILE A 1 111 ? 4.134 6.825 -14.426 1.00 90.06 111 ILE A C 1
ATOM 851 O O . ILE A 1 111 ? 3.659 7.900 -14.065 1.00 90.06 111 ILE A O 1
ATOM 855 N N . GLU A 1 112 ? 3.393 5.804 -14.861 1.00 91.50 112 GLU A N 1
ATOM 856 C CA . GLU A 1 112 ? 1.928 5.837 -14.977 1.00 91.50 112 GLU A CA 1
ATOM 857 C C . GLU A 1 112 ? 1.277 6.207 -13.637 1.00 91.50 112 GLU A C 1
ATOM 859 O O . GLU A 1 112 ? 0.522 7.172 -13.537 1.00 91.50 112 GLU A O 1
ATOM 864 N N . VAL A 1 113 ? 1.676 5.528 -12.560 1.00 89.81 113 VAL A N 1
ATOM 865 C CA . VAL A 1 113 ? 1.168 5.787 -11.207 1.00 89.81 113 VAL A CA 1
ATOM 866 C C . VAL A 1 113 ? 1.457 7.205 -10.741 1.00 89.81 113 VAL A C 1
ATOM 868 O O . VAL A 1 113 ? 0.613 7.828 -10.092 1.00 89.81 113 VAL A O 1
ATOM 871 N N . LEU A 1 114 ? 2.653 7.718 -11.030 1.00 88.50 114 LEU A N 1
ATOM 872 C CA . LEU A 1 114 ? 3.041 9.064 -10.632 1.00 88.50 114 LEU A CA 1
ATOM 873 C C . LEU A 1 114 ? 2.233 10.113 -11.406 1.00 88.50 114 LEU A C 1
ATOM 875 O O . LEU A 1 114 ? 1.755 11.073 -10.802 1.00 88.50 114 LEU A O 1
ATOM 879 N N . GLN A 1 115 ? 2.031 9.908 -12.710 1.00 90.50 115 GLN A N 1
ATOM 880 C CA . GLN A 1 115 ? 1.182 10.758 -13.546 1.00 90.50 115 GLN A CA 1
ATOM 881 C C . GLN A 1 115 ? -0.262 10.767 -13.041 1.00 90.50 115 GLN A C 1
ATOM 883 O O . GLN A 1 115 ? -0.821 11.845 -12.831 1.00 90.50 115 GLN A O 1
ATOM 888 N N . ASP A 1 116 ? -0.823 9.596 -12.744 1.00 89.00 116 ASP A N 1
ATOM 889 C CA . ASP A 1 116 ? -2.172 9.467 -12.196 1.00 89.00 116 ASP A CA 1
ATOM 890 C C . ASP A 1 116 ? -2.305 10.143 -10.830 1.00 89.00 116 ASP A C 1
ATOM 892 O O . ASP A 1 116 ? -3.317 10.782 -10.531 1.00 89.00 116 ASP A O 1
ATOM 896 N N . ASN A 1 117 ? -1.284 10.016 -9.977 1.00 84.75 117 ASN A N 1
ATOM 897 C CA . ASN A 1 117 ? -1.278 10.640 -8.659 1.00 84.75 117 ASN A CA 1
ATOM 898 C C . ASN A 1 117 ? -1.231 12.172 -8.774 1.00 84.75 117 ASN A C 1
ATOM 900 O O . ASN A 1 117 ? -1.996 12.861 -8.099 1.00 84.75 117 ASN A O 1
ATOM 904 N N . ILE A 1 118 ? -0.402 12.702 -9.681 1.00 85.62 118 ILE A N 1
ATOM 905 C CA . ILE A 1 118 ? -0.329 14.137 -9.982 1.00 85.62 118 ILE A CA 1
ATOM 906 C C . ILE A 1 118 ? -1.662 14.640 -10.546 1.00 85.62 118 ILE A C 1
ATOM 908 O O . ILE A 1 118 ? -2.154 15.677 -10.099 1.00 85.62 118 ILE A O 1
ATOM 912 N N . ALA A 1 119 ? -2.252 13.930 -11.511 1.00 87.88 119 ALA A N 1
ATOM 913 C CA . ALA A 1 119 ? -3.520 14.308 -12.131 1.00 87.88 119 ALA A CA 1
ATOM 914 C C . ALA A 1 119 ? -4.648 14.381 -11.093 1.00 87.88 119 ALA A C 1
ATOM 916 O O . ALA A 1 119 ? -5.344 15.394 -10.995 1.00 87.88 119 ALA A O 1
ATOM 917 N N . TRP A 1 120 ? -4.762 13.358 -10.246 1.00 84.56 120 TRP A N 1
ATOM 918 C CA . TRP A 1 120 ? -5.719 13.345 -9.144 1.00 84.56 120 TRP A CA 1
ATOM 919 C C . TRP A 1 120 ? -5.473 14.479 -8.135 1.00 84.56 120 TRP A C 1
ATOM 921 O O . TRP A 1 120 ? -6.414 15.166 -7.729 1.00 84.56 120 TRP A O 1
ATOM 931 N N . ALA A 1 121 ? -4.217 14.718 -7.743 1.00 81.50 121 ALA A N 1
ATOM 932 C CA . ALA A 1 121 ? -3.877 15.784 -6.801 1.00 81.50 121 ALA A CA 1
ATOM 933 C C . ALA A 1 121 ? -4.238 17.173 -7.357 1.00 81.50 121 ALA A C 1
ATOM 935 O O . ALA A 1 121 ? -4.776 18.007 -6.624 1.00 81.50 121 ALA A O 1
ATOM 936 N N . LYS A 1 122 ? -4.004 17.405 -8.657 1.00 83.12 122 LYS A N 1
ATOM 937 C CA . LYS A 1 122 ? -4.411 18.630 -9.363 1.00 83.12 122 LYS A CA 1
ATOM 938 C C . LYS A 1 122 ? -5.927 18.804 -9.370 1.00 83.12 122 LYS A C 1
ATOM 940 O O . LYS A 1 122 ? -6.405 19.862 -8.968 1.00 83.12 122 LYS A O 1
ATOM 945 N N . GLN A 1 123 ? -6.669 17.759 -9.744 1.00 83.12 123 GLN A N 1
ATOM 946 C CA . GLN A 1 123 ? -8.134 17.778 -9.762 1.00 83.12 123 GLN A CA 1
ATOM 947 C C . GLN A 1 123 ? -8.709 18.126 -8.384 1.00 83.12 123 GLN A C 1
ATOM 949 O O . GLN A 1 123 ? -9.632 18.928 -8.268 1.00 83.12 123 GLN A O 1
ATOM 954 N N . ARG A 1 124 ? -8.129 17.567 -7.319 1.00 72.81 124 ARG A N 1
ATOM 955 C CA . ARG A 1 124 ? -8.564 17.833 -5.946 1.00 72.81 124 ARG A CA 1
ATOM 956 C C . ARG A 1 124 ? -8.170 19.219 -5.426 1.00 72.81 124 ARG A C 1
ATOM 958 O O . ARG A 1 124 ? -8.858 19.749 -4.558 1.00 72.81 124 ARG A O 1
ATOM 965 N N . SER A 1 125 ? -7.069 19.798 -5.904 1.00 65.31 125 SER A N 1
ATOM 966 C CA . SER A 1 125 ? -6.605 21.122 -5.468 1.00 65.31 125 SER A CA 1
ATOM 967 C C . SER A 1 125 ? -7.385 22.285 -6.093 1.00 65.31 125 SER A C 1
ATOM 969 O O . SER A 1 125 ? -7.113 23.429 -5.734 1.00 65.31 125 SER A O 1
ATOM 971 N N . GLY A 1 126 ? -8.334 22.023 -6.998 1.00 53.88 126 GLY A N 1
ATOM 972 C CA . GLY A 1 126 ? -9.201 23.060 -7.559 1.00 53.88 126 GLY A CA 1
ATOM 973 C C . GLY A 1 126 ? -8.486 24.057 -8.472 1.00 53.88 126 GLY A C 1
ATOM 974 O O . GLY A 1 126 ? -8.922 25.197 -8.566 1.00 53.88 126 GLY A O 1
ATOM 975 N N . TYR A 1 127 ? -7.401 23.658 -9.142 1.00 46.00 127 TYR A N 1
ATOM 976 C CA . TYR A 1 127 ? -6.926 24.414 -10.303 1.00 46.00 127 TYR A CA 1
ATOM 977 C C . TYR A 1 127 ? -7.766 23.999 -11.519 1.00 46.00 127 TYR A C 1
ATOM 979 O O . TYR A 1 127 ? -7.439 23.026 -12.202 1.00 46.00 127 TYR A O 1
ATOM 987 N N . SER A 1 128 ? -8.883 24.707 -11.711 1.00 43.62 128 SER A N 1
ATOM 988 C CA . SER A 1 128 ? -9.518 24.927 -13.017 1.00 43.62 128 SER A CA 1
ATOM 989 C C . SER A 1 128 ? -8.972 26.210 -13.622 1.00 43.62 128 SER A C 1
ATOM 991 O O . SER A 1 128 ? -8.955 27.205 -12.860 1.00 43.62 128 SER A O 1
#

Organism: NCBI:txid92696

Sequence (128 aa):
MSTAEELIQQASTLRSTNPAKAEALYKQVLNTTSAADALTAEKDQSLRHQETALVNLGELYRDQKNAKGVSEVITLSRSFMSSTAKAKTAKLIRTLLDFFTPIPNSHPIQIEVLQDNIAWAKQRSGYS

Foldseek 3Di:
DDDLVRLQVVLLVCLVPPVPSSLVSLVVLLVVPPVPDDDPVVLVVSLVSNLSSLLVQLVSCLVVLNLVSLLVSLVSLVVSCVSDDPVVSVVSNVSSLVSNVSRPPNVVSSVVSVVVVVVVVCVVVPPD

Secondary structure (DSSP, 8-state):
---HHHHHHHHHHHTTT-HHHHHHHHHHHHHH--TTS--HHHHHHHHHHHHHHHHHHHHHHHHTT-HHHHHHHHHHHHHHHTTS-HHHHHHHHHHHHHTTTTSTT-HHHHHHHHHHHHHHHHHHTT--